Protein AF-A0A2E8IWL0-F1 (afdb_monomer)

Foldseek 3Di:
DDDPVDDPDDDDDDDQDADDDPDPVLRVQLVVCSVVVDDNVSSVVSSLAVCCVVPVVVDHPPAFDWDWDDPDPPDDTDTDGRHDDDDPPDDPVVVVVVVD

Structure (mmCIF, N/CA/C/O backbone):
data_AF-A0A2E8IWL0-F1
#
_entry.id   AF-A0A2E8IWL0-F1
#
loop_
_atom_site.group_PDB
_atom_site.id
_atom_site.type_symbol
_atom_site.label_atom_id
_atom_site.label_alt_id
_atom_site.label_comp_id
_atom_site.label_asym_id
_atom_site.label_entity_id
_atom_site.label_seq_id
_atom_site.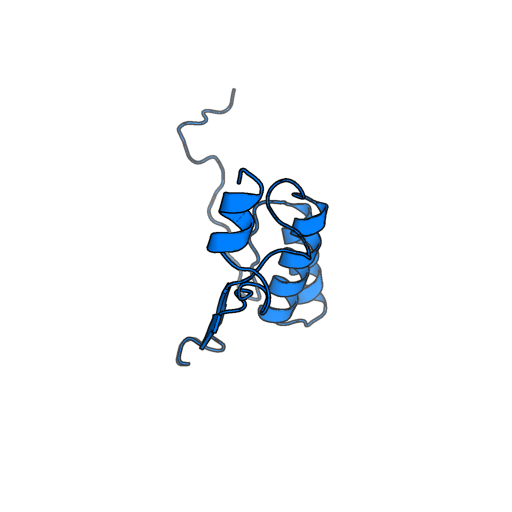pdbx_PDB_ins_code
_atom_site.Cartn_x
_atom_site.Cartn_y
_atom_site.Cartn_z
_atom_site.occupancy
_atom_site.B_iso_or_equiv
_atom_site.auth_seq_id
_atom_site.auth_comp_id
_atom_site.auth_asym_id
_atom_site.auth_atom_id
_atom_site.pdbx_PDB_model_num
ATOM 1 N N . MET A 1 1 ? -25.969 23.060 -5.152 1.00 76.19 1 MET A N 1
ATOM 2 C CA . MET A 1 1 ? -24.736 22.507 -5.761 1.00 76.19 1 MET A CA 1
ATOM 3 C C . MET A 1 1 ? -23.638 22.568 -4.705 1.00 76.19 1 MET A C 1
ATOM 5 O O . MET A 1 1 ? -23.689 23.483 -3.894 1.00 76.19 1 MET A O 1
ATOM 9 N N . ARG A 1 2 ? -22.727 21.591 -4.631 1.00 84.69 2 ARG A N 1
ATOM 10 C CA . ARG A 1 2 ? -21.632 21.613 -3.645 1.00 84.69 2 ARG A CA 1
ATOM 11 C C . ARG A 1 2 ? -20.617 22.697 -4.019 1.00 84.69 2 ARG A C 1
ATOM 13 O O . ARG A 1 2 ? -20.234 22.769 -5.180 1.00 84.69 2 ARG A O 1
ATOM 20 N N . ASP A 1 3 ? -20.179 23.479 -3.038 1.00 87.94 3 ASP A N 1
ATOM 21 C CA . ASP A 1 3 ? -19.039 24.386 -3.182 1.00 87.94 3 ASP A CA 1
ATOM 22 C C . ASP A 1 3 ? -17.730 23.584 -3.073 1.00 87.94 3 ASP A C 1
ATOM 24 O O . ASP A 1 3 ? -17.520 22.853 -2.100 1.00 87.94 3 ASP A O 1
ATOM 28 N N . PHE A 1 4 ? -16.881 23.665 -4.098 1.00 89.88 4 PHE A N 1
ATOM 29 C CA . PHE A 1 4 ? -15.597 22.960 -4.159 1.00 89.88 4 PHE A CA 1
ATOM 30 C C . PHE A 1 4 ? -14.436 23.764 -3.558 1.00 89.88 4 PHE A C 1
ATOM 32 O O . PHE A 1 4 ? -13.349 23.212 -3.401 1.00 89.88 4 PHE A O 1
ATOM 39 N N . HIS A 1 5 ? -14.656 25.027 -3.181 1.00 92.31 5 HIS A N 1
ATOM 40 C CA . HIS A 1 5 ? -13.663 25.858 -2.497 1.00 92.31 5 HIS A CA 1
ATOM 41 C C . HIS A 1 5 ? -13.648 25.642 -0.980 1.00 92.31 5 HIS A C 1
ATOM 43 O O . HIS A 1 5 ? -12.684 26.020 -0.316 1.00 92.31 5 HIS A O 1
ATOM 49 N N . LEU A 1 6 ? -14.688 25.010 -0.427 1.00 88.50 6 LEU A N 1
ATOM 50 C CA . LEU A 1 6 ? -14.781 24.676 0.991 1.00 88.50 6 LEU A CA 1
ATOM 51 C C . LEU A 1 6 ? -14.556 23.169 1.225 1.00 88.50 6 LEU A C 1
ATOM 53 O O . LEU A 1 6 ? -15.045 22.337 0.449 1.00 88.50 6 LEU A O 1
ATOM 57 N N . PRO A 1 7 ? -13.856 22.772 2.309 1.00 83.88 7 PRO A N 1
ATOM 58 C CA . PRO A 1 7 ? -13.742 21.369 2.693 1.00 83.88 7 PRO A CA 1
ATOM 59 C C . PRO A 1 7 ? -15.132 20.757 2.899 1.00 83.88 7 PRO A C 1
ATOM 61 O O . PRO A 1 7 ? -15.918 21.232 3.712 1.00 83.88 7 PRO A O 1
ATOM 64 N N . GLY A 1 8 ? -15.446 19.688 2.165 1.00 86.25 8 GLY A N 1
ATOM 65 C CA . GLY A 1 8 ? -16.782 19.074 2.206 1.00 86.25 8 GLY A CA 1
ATOM 66 C C . GLY A 1 8 ? -16.883 17.785 3.022 1.00 86.25 8 GLY A C 1
ATOM 67 O O . GLY A 1 8 ? -17.885 17.080 2.909 1.00 86.25 8 GLY A O 1
ATOM 68 N N . ARG A 1 9 ? -15.848 17.414 3.784 1.00 88.06 9 ARG A N 1
ATOM 69 C CA . ARG A 1 9 ? -15.838 16.226 4.652 1.00 88.06 9 ARG A CA 1
ATOM 70 C C . ARG A 1 9 ? -15.249 16.592 6.009 1.00 88.06 9 ARG A C 1
ATOM 72 O O . ARG A 1 9 ? -14.191 17.209 6.066 1.00 88.06 9 ARG A O 1
ATOM 79 N N . SER A 1 10 ? -15.935 16.202 7.078 1.00 93.19 10 SER A N 1
ATOM 80 C CA . SER A 1 10 ? -15.427 16.319 8.444 1.00 93.19 10 SER A CA 1
ATOM 81 C C . SER A 1 10 ? -14.219 15.408 8.657 1.00 93.19 10 SER A C 1
ATOM 83 O O . SER A 1 10 ? -14.116 14.352 8.027 1.00 93.19 10 SER A O 1
ATOM 85 N N . THR A 1 11 ? -13.334 15.792 9.577 1.00 94.50 11 THR A N 1
ATOM 86 C CA . THR A 1 11 ? -12.228 14.941 10.028 1.00 94.50 11 THR A CA 1
ATOM 87 C C . THR A 1 11 ? -12.764 13.621 10.576 1.00 94.50 11 THR A C 1
ATOM 89 O O . THR A 1 11 ? -13.689 13.607 11.389 1.00 94.50 11 THR A O 1
ATOM 92 N N . VAL A 1 12 ? -12.173 12.511 10.138 1.00 95.62 12 VAL A N 1
ATOM 93 C CA . VAL A 1 12 ? -12.498 11.172 10.640 1.00 95.62 12 VAL A CA 1
ATOM 94 C C . VAL A 1 12 ? -11.646 10.890 11.877 1.00 95.62 12 VAL A C 1
ATOM 96 O O . VAL A 1 12 ? -10.447 11.151 11.867 1.00 95.62 12 VAL A O 1
ATOM 99 N N . LEU A 1 13 ? -12.255 10.349 12.933 1.00 97.00 13 LEU A N 1
ATOM 100 C CA . LEU A 1 13 ? -11.581 9.945 14.170 1.00 97.00 13 LEU A CA 1
ATOM 101 C C . LEU A 1 13 ? -11.715 8.430 14.355 1.00 97.00 13 LEU A C 1
ATOM 103 O O . LEU A 1 13 ? -12.776 7.870 14.081 1.00 97.00 13 LEU A O 1
ATOM 107 N N . ALA A 1 14 ? -10.655 7.769 14.825 1.00 96.69 14 ALA A N 1
ATO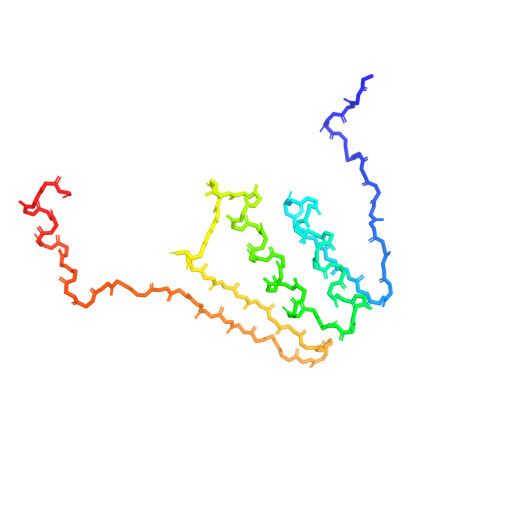M 108 C CA . ALA A 1 14 ? -10.650 6.331 15.091 1.00 96.69 14 ALA A CA 1
ATOM 109 C C . ALA A 1 14 ? -9.719 5.988 16.264 1.00 96.69 14 ALA A C 1
ATOM 111 O O . ALA A 1 14 ? -8.667 6.603 16.412 1.00 96.69 14 ALA A O 1
ATOM 112 N N . SER A 1 15 ? -10.096 4.996 17.079 1.00 95.56 15 SER A N 1
ATOM 113 C CA . SER A 1 15 ? -9.308 4.541 18.238 1.00 95.56 15 SER A CA 1
ATOM 114 C C . SER A 1 15 ? -8.434 3.318 17.950 1.00 95.56 15 SER A C 1
ATOM 116 O O . SER A 1 15 ? -7.392 3.153 18.571 1.00 95.56 15 SER A O 1
ATOM 118 N N . ASN A 1 16 ? -8.864 2.452 17.025 1.00 94.44 16 ASN A N 1
ATOM 119 C CA . ASN A 1 16 ? -8.270 1.120 16.840 1.00 94.44 16 ASN A CA 1
ATOM 120 C C . ASN A 1 16 ? -7.479 0.986 15.532 1.00 94.44 16 ASN A C 1
ATOM 122 O O . ASN A 1 16 ? -6.722 0.038 15.362 1.00 94.44 16 ASN A O 1
ATOM 126 N N . GLY A 1 17 ? -7.671 1.910 14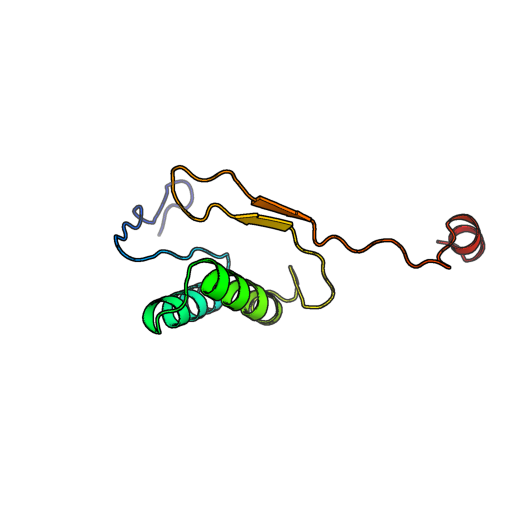.592 1.00 95.75 17 GLY A N 1
ATOM 127 C CA . GLY A 1 17 ? -7.005 1.875 13.298 1.00 95.75 17 GLY A CA 1
ATOM 128 C C . GLY A 1 17 ? -7.650 2.821 12.295 1.00 95.75 17 GLY A C 1
ATOM 129 O O . GLY A 1 17 ? -8.854 3.073 12.340 1.00 95.75 17 GLY A O 1
ATOM 130 N N . MET A 1 18 ? -6.835 3.347 11.387 1.00 97.94 1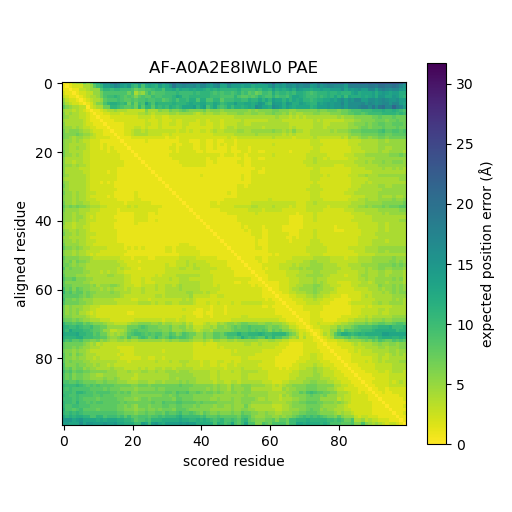8 MET A N 1
ATOM 131 C CA . MET A 1 18 ? -7.252 4.232 10.306 1.00 97.94 18 MET A CA 1
ATOM 132 C C . MET A 1 18 ? -6.416 3.920 9.067 1.00 97.94 18 MET A C 1
ATOM 134 O O . MET A 1 18 ? -5.212 3.693 9.170 1.00 97.94 18 MET A O 1
ATOM 138 N N . CYS A 1 19 ? -7.047 3.948 7.897 1.00 98.25 19 CYS A N 1
ATOM 139 C CA . CYS A 1 19 ? -6.359 3.932 6.612 1.00 98.25 19 CYS A CA 1
ATOM 140 C C . CYS A 1 19 ? -6.883 5.084 5.759 1.00 98.25 19 CYS A C 1
ATOM 142 O O . CYS A 1 19 ? -8.076 5.389 5.793 1.00 98.25 19 CYS A O 1
ATOM 144 N N . ALA A 1 20 ? -5.999 5.693 4.979 1.00 98.12 20 ALA A N 1
ATOM 145 C CA . ALA A 1 20 ? -6.343 6.715 4.005 1.00 98.12 20 ALA A CA 1
ATOM 146 C C . ALA A 1 20 ? -5.516 6.481 2.740 1.00 98.12 20 ALA A C 1
ATOM 148 O O . ALA A 1 20 ? -4.293 6.378 2.808 1.00 98.12 20 ALA A O 1
ATOM 149 N N . THR A 1 21 ? -6.189 6.377 1.597 1.00 98.19 21 THR A N 1
ATOM 150 C CA . THR A 1 21 ? -5.567 6.270 0.269 1.00 98.19 21 THR A CA 1
ATOM 151 C C . THR A 1 21 ? -6.355 7.125 -0.728 1.00 98.19 21 THR A C 1
ATOM 153 O O . THR A 1 21 ? -7.427 7.636 -0.395 1.00 98.19 21 THR A O 1
ATOM 156 N N . SER A 1 22 ? -5.842 7.282 -1.947 1.00 97.19 22 SER A N 1
ATOM 157 C CA . SER A 1 22 ? -6.507 7.993 -3.049 1.00 97.19 22 SER A CA 1
ATOM 158 C C . SER A 1 22 ? -7.764 7.282 -3.565 1.00 97.19 22 SER A C 1
ATOM 160 O O . SER A 1 22 ? -8.694 7.952 -4.016 1.00 97.19 22 SER A O 1
ATOM 162 N N . HIS A 1 23 ? -7.853 5.955 -3.401 1.00 98.12 23 HIS A N 1
ATOM 163 C CA . HIS A 1 23 ? -8.973 5.162 -3.899 1.00 98.12 23 HIS A CA 1
ATOM 164 C C . HIS A 1 23 ? -9.823 4.544 -2.768 1.00 98.12 23 HIS A C 1
ATOM 166 O O . HIS A 1 23 ? -9.297 3.825 -1.910 1.00 98.12 23 HIS A O 1
ATOM 172 N N . PRO A 1 24 ? -11.162 4.713 -2.769 1.00 97.75 24 PRO A N 1
ATOM 173 C CA . PRO A 1 24 ? -12.028 4.135 -1.738 1.00 97.75 24 PRO A CA 1
ATOM 174 C C . PRO A 1 24 ? -11.896 2.612 -1.600 1.00 97.75 24 PRO A C 1
ATOM 176 O O . PRO A 1 24 ? -11.808 2.121 -0.480 1.00 97.75 24 PRO A O 1
ATOM 179 N N . LEU A 1 25 ? -11.797 1.867 -2.711 1.00 98.25 25 LEU A N 1
ATOM 180 C CA . LEU A 1 25 ? -11.653 0.400 -2.667 1.00 98.25 25 LEU A CA 1
ATOM 181 C C . LEU A 1 25 ? -10.351 -0.055 -1.987 1.00 98.25 25 LEU A C 1
ATOM 183 O O . LEU A 1 25 ? -10.376 -1.005 -1.207 1.00 98.25 25 LEU A O 1
ATOM 187 N N . ALA A 1 26 ? -9.234 0.638 -2.234 1.00 98.56 26 ALA A N 1
ATOM 188 C CA . ALA A 1 26 ? -7.962 0.335 -1.580 1.00 98.56 26 ALA A CA 1
ATOM 189 C C . ALA A 1 26 ? -8.034 0.632 -0.074 1.00 98.56 26 ALA A C 1
ATOM 191 O O . ALA A 1 26 ? -7.609 -0.183 0.744 1.00 98.56 26 ALA A O 1
ATOM 192 N N . THR A 1 27 ? -8.657 1.757 0.297 1.00 98.50 27 THR A N 1
ATOM 193 C CA . THR A 1 27 ? -8.904 2.115 1.703 1.00 98.50 27 THR A CA 1
ATOM 194 C C . THR A 1 27 ? -9.774 1.072 2.409 1.00 98.50 27 THR A C 1
ATOM 196 O O . THR A 1 27 ? -9.445 0.647 3.515 1.00 98.50 27 THR A O 1
ATOM 199 N N . THR A 1 28 ? -10.864 0.622 1.780 1.00 98.31 28 THR A N 1
ATOM 200 C CA . THR A 1 28 ? -11.756 -0.399 2.348 1.00 98.31 28 THR A CA 1
ATOM 201 C C . THR A 1 28 ? -11.040 -1.735 2.534 1.00 98.31 28 THR A C 1
ATOM 203 O O . THR A 1 28 ? -11.130 -2.311 3.614 1.00 98.31 28 THR A O 1
ATOM 206 N N . ALA A 1 29 ? -10.270 -2.192 1.542 1.00 98.62 29 ALA A N 1
ATOM 207 C CA . ALA A 1 29 ? -9.501 -3.433 1.650 1.00 98.62 29 ALA A CA 1
ATOM 208 C C . ALA A 1 29 ? -8.459 -3.378 2.783 1.00 98.62 29 ALA A C 1
ATOM 210 O O . ALA A 1 29 ? -8.333 -4.327 3.557 1.00 98.62 29 ALA A O 1
ATOM 211 N N . ALA A 1 30 ? -7.755 -2.250 2.928 1.00 98.69 30 ALA A N 1
ATOM 212 C CA . ALA A 1 30 ? -6.804 -2.033 4.016 1.00 98.69 30 ALA A CA 1
ATOM 213 C C . ALA A 1 30 ? -7.488 -2.065 5.399 1.00 98.69 30 ALA A C 1
ATOM 215 O O . ALA A 1 30 ? -7.004 -2.725 6.320 1.00 98.69 30 ALA A O 1
ATOM 216 N N . ILE A 1 31 ? -8.657 -1.426 5.532 1.00 98.56 31 ILE A N 1
ATOM 217 C CA . ILE A 1 31 ? -9.467 -1.472 6.761 1.00 98.56 31 ILE A CA 1
ATOM 218 C C . ILE A 1 31 ? -9.934 -2.901 7.067 1.00 98.56 31 ILE A C 1
ATOM 220 O O . ILE A 1 31 ? -9.940 -3.305 8.230 1.00 98.56 31 ILE A O 1
ATOM 224 N N . ASP A 1 32 ? -10.316 -3.683 6.060 1.00 98.56 32 ASP A N 1
ATOM 225 C CA . ASP A 1 32 ? -10.746 -5.068 6.267 1.00 98.56 32 ASP A CA 1
ATOM 226 C C . ASP A 1 32 ? -9.607 -5.966 6.763 1.00 98.56 32 ASP A C 1
ATOM 228 O O . ASP A 1 32 ? -9.854 -6.883 7.547 1.00 98.56 32 ASP A O 1
ATOM 232 N N . VAL A 1 33 ? -8.360 -5.682 6.381 1.00 98.69 33 VAL A N 1
ATOM 233 C CA . VAL A 1 33 ? -7.177 -6.354 6.942 1.00 98.69 33 VAL A CA 1
ATOM 234 C C . VAL A 1 33 ? -6.953 -5.970 8.402 1.00 98.69 33 VAL A C 1
ATOM 236 O O . VAL A 1 33 ? -6.747 -6.864 9.223 1.00 98.69 33 VAL A O 1
ATOM 239 N N . LEU A 1 34 ? -7.099 -4.690 8.765 1.00 98.50 34 LEU A N 1
ATOM 240 C CA . LEU A 1 34 ? -7.058 -4.272 10.175 1.00 98.50 34 LEU A CA 1
ATOM 241 C C . LEU A 1 34 ? -8.135 -4.984 11.007 1.00 98.50 34 LEU A C 1
ATOM 243 O O . LEU A 1 34 ? -7.851 -5.513 12.079 1.00 98.50 34 LEU A O 1
ATOM 247 N N . LYS A 1 35 ? -9.371 -5.068 10.496 1.00 98.31 35 LYS A N 1
ATOM 248 C CA . LYS A 1 35 ? -10.476 -5.776 11.172 1.00 98.31 35 LYS A CA 1
ATOM 249 C C . LYS A 1 35 ? -10.203 -7.268 11.373 1.00 98.31 35 LYS A C 1
ATOM 251 O O . LYS A 1 35 ? -10.718 -7.848 12.322 1.00 98.31 35 LYS A O 1
ATOM 256 N N . LYS A 1 36 ? -9.410 -7.887 10.495 1.00 98.38 36 LYS A N 1
ATOM 257 C CA . LYS A 1 36 ? -8.995 -9.298 10.584 1.00 98.38 36 LYS A CA 1
ATOM 258 C C . LYS A 1 36 ? -7.784 -9.516 11.503 1.00 98.38 36 LYS A C 1
ATOM 260 O O . LYS A 1 36 ? -7.266 -10.626 11.555 1.00 98.38 36 LYS A O 1
ATOM 265 N N . GLY A 1 37 ? -7.351 -8.484 12.229 1.00 97.88 37 GLY A N 1
ATOM 266 C CA . GLY A 1 37 ? -6.231 -8.551 13.169 1.00 97.88 37 GLY A CA 1
ATOM 267 C C . GLY A 1 37 ? -4.868 -8.231 12.554 1.00 97.88 37 GLY A C 1
ATOM 268 O O . GLY A 1 37 ? -3.855 -8.412 13.225 1.00 97.88 37 GLY A O 1
ATOM 269 N N . GLY A 1 38 ? -4.825 -7.759 11.304 1.00 98.25 38 GLY A N 1
ATOM 270 C CA . GLY A 1 38 ? -3.605 -7.224 10.704 1.00 98.25 38 GLY A CA 1
ATOM 271 C C . GLY A 1 38 ? -3.176 -5.910 11.361 1.00 98.25 38 GLY A C 1
ATOM 272 O O . GLY A 1 38 ? -3.988 -5.178 11.928 1.00 98.25 38 GLY A O 1
ATOM 273 N N . ASN A 1 39 ? -1.888 -5.594 11.271 1.00 97.31 39 ASN A N 1
ATOM 274 C CA . ASN A 1 39 ? -1.331 -4.335 11.759 1.00 97.31 39 ASN A CA 1
ATOM 275 C C . ASN A 1 39 ? -1.328 -3.245 10.662 1.00 97.31 39 ASN A C 1
ATOM 277 O O . ASN A 1 39 ? -1.741 -3.464 9.521 1.00 97.31 39 ASN A O 1
ATOM 281 N N . ALA A 1 40 ? -0.838 -2.049 11.002 1.00 97.44 40 ALA A N 1
ATOM 282 C CA . ALA A 1 40 ? -0.774 -0.917 10.074 1.00 97.44 40 ALA A CA 1
ATOM 283 C C . ALA A 1 40 ? 0.069 -1.189 8.810 1.00 97.44 40 ALA A C 1
ATOM 285 O O . ALA A 1 40 ? -0.251 -0.672 7.742 1.00 97.4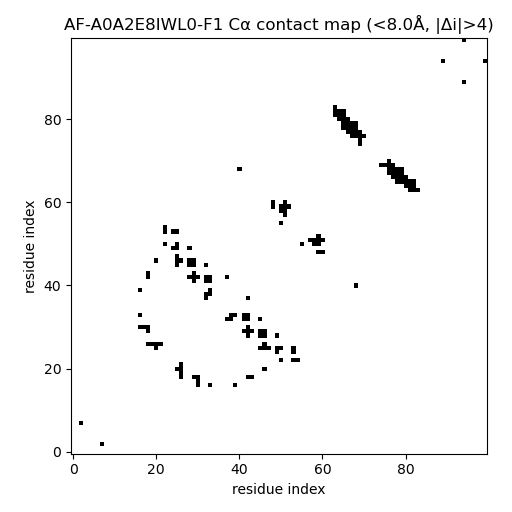4 40 ALA A O 1
ATOM 286 N N . VAL A 1 41 ? 1.119 -2.010 8.909 1.00 97.62 41 VAL A N 1
ATOM 287 C CA . VAL A 1 41 ? 1.959 -2.404 7.768 1.00 97.62 41 VAL A CA 1
ATOM 288 C C . VAL A 1 41 ? 1.209 -3.379 6.859 1.00 97.62 41 VAL A C 1
ATOM 290 O O . VAL A 1 41 ? 1.214 -3.181 5.646 1.00 97.62 41 VAL A O 1
ATOM 293 N N . ASP A 1 42 ? 0.499 -4.366 7.416 1.00 98.44 42 ASP A N 1
ATOM 294 C CA . ASP A 1 42 ? -0.326 -5.302 6.630 1.00 98.44 42 ASP A CA 1
ATOM 295 C C . ASP A 1 42 ? -1.405 -4.551 5.830 1.00 98.44 42 ASP A C 1
ATOM 297 O O . ASP A 1 42 ? -1.631 -4.806 4.641 1.00 98.44 42 ASP A O 1
ATOM 301 N N . ALA A 1 43 ? -2.041 -3.569 6.473 1.00 98.62 43 ALA A N 1
ATOM 302 C CA 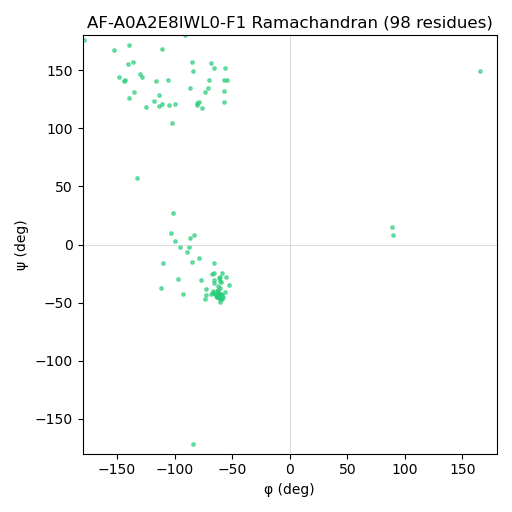. ALA A 1 43 ? -3.023 -2.694 5.846 1.00 98.62 43 ALA A CA 1
ATOM 303 C C . ALA A 1 43 ? -2.401 -1.815 4.748 1.00 98.62 43 ALA A C 1
ATOM 305 O O . ALA A 1 43 ? -2.973 -1.691 3.664 1.00 98.62 43 ALA A O 1
ATOM 306 N N . ALA A 1 44 ? -1.214 -1.248 4.991 1.00 98.25 44 ALA A N 1
ATOM 307 C CA . ALA A 1 44 ? -0.498 -0.434 4.010 1.00 98.25 44 ALA A CA 1
ATOM 308 C C . ALA A 1 44 ? -0.105 -1.240 2.760 1.00 98.25 44 ALA A C 1
ATOM 310 O O . ALA A 1 44 ? -0.345 -0.779 1.645 1.00 98.25 44 ALA A O 1
ATOM 311 N N . VAL A 1 45 ? 0.428 -2.456 2.928 1.00 97.75 45 VAL A N 1
ATOM 312 C CA . VAL A 1 45 ? 0.772 -3.358 1.810 1.00 97.75 45 VAL A CA 1
ATOM 313 C C . VAL A 1 45 ? -0.475 -3.732 1.009 1.00 97.75 45 VAL A C 1
ATOM 315 O O . VAL A 1 45 ? -0.463 -3.673 -0.219 1.00 97.75 45 VAL A O 1
ATOM 318 N N . THR A 1 46 ? -1.578 -4.049 1.692 1.00 98.44 46 THR A N 1
ATOM 319 C CA . THR A 1 46 ? -2.864 -4.358 1.046 1.00 98.44 46 THR A CA 1
ATOM 320 C C . THR A 1 46 ? -3.376 -3.182 0.218 1.00 98.44 46 THR A C 1
ATOM 322 O O . THR A 1 46 ? -3.764 -3.360 -0.937 1.00 98.44 46 THR A O 1
ATOM 325 N N . GLY A 1 47 ? -3.344 -1.974 0.788 1.00 98.19 47 GLY A N 1
ATOM 326 C CA . GLY A 1 47 ? -3.728 -0.749 0.094 1.00 98.19 47 GLY A CA 1
ATOM 327 C C . GLY A 1 47 ? -2.854 -0.490 -1.132 1.00 98.19 47 GLY A C 1
ATOM 328 O O . GLY A 1 47 ? -3.388 -0.297 -2.219 1.00 98.19 47 GLY A O 1
ATOM 329 N N . ALA A 1 48 ? -1.528 -0.554 -0.988 1.00 97.50 48 ALA A N 1
ATOM 330 C CA . ALA A 1 48 ? -0.582 -0.329 -2.083 1.00 97.50 48 ALA A CA 1
ATOM 331 C C . ALA A 1 48 ? -0.791 -1.306 -3.252 1.00 97.50 48 ALA A C 1
ATOM 333 O O . ALA A 1 48 ? -0.818 -0.889 -4.410 1.00 97.50 48 ALA A O 1
ATOM 334 N N . LEU A 1 49 ? -1.012 -2.591 -2.958 1.00 96.81 49 LEU A N 1
ATOM 335 C CA . LEU A 1 49 ? -1.317 -3.591 -3.983 1.00 96.81 49 LEU A CA 1
ATOM 336 C C . LEU A 1 49 ? -2.640 -3.297 -4.698 1.00 96.81 49 LEU A C 1
ATOM 338 O O . LEU A 1 49 ? -2.692 -3.354 -5.927 1.00 96.81 49 LEU A O 1
ATOM 342 N N . LEU A 1 50 ? -3.699 -2.944 -3.958 1.00 98.00 50 LEU A N 1
ATOM 343 C CA . LEU A 1 50 ? -4.979 -2.592 -4.577 1.00 98.00 50 LEU A CA 1
ATOM 344 C C . LEU A 1 50 ? -4.894 -1.310 -5.406 1.00 98.00 50 LEU A C 1
ATOM 346 O O . LEU A 1 50 ? -5.584 -1.215 -6.419 1.00 98.00 50 LEU A O 1
ATOM 350 N N . LEU A 1 51 ? -4.067 -0.338 -5.016 1.00 98.31 51 LEU A N 1
ATOM 351 C CA . LEU A 1 51 ? -3.863 0.886 -5.794 1.00 98.31 51 LEU A CA 1
ATOM 352 C C . LEU A 1 51 ? -3.262 0.589 -7.170 1.00 98.31 51 LEU A C 1
ATOM 354 O O . LEU A 1 51 ? -3.693 1.199 -8.141 1.00 98.31 51 LEU A O 1
ATOM 358 N N . GLY A 1 52 ? -2.374 -0.402 -7.291 1.00 96.50 52 GLY A N 1
ATOM 359 C CA . GLY A 1 52 ? -1.870 -0.844 -8.598 1.00 96.50 52 GLY A CA 1
ATOM 360 C C . GLY A 1 52 ? -2.966 -1.334 -9.555 1.00 96.50 52 GLY A C 1
ATOM 361 O O . GLY A 1 52 ? -2.796 -1.270 -10.769 1.00 96.50 52 GLY A O 1
ATOM 362 N N . LEU A 1 53 ? -4.104 -1.793 -9.019 1.00 95.50 53 LEU A N 1
ATOM 363 C CA . LEU A 1 53 ? -5.281 -2.183 -9.799 1.00 95.50 53 LEU A CA 1
ATOM 364 C C . LEU A 1 53 ? -6.286 -1.035 -9.970 1.00 95.50 53 LEU A C 1
ATOM 366 O O . LEU A 1 53 ? -6.858 -0.875 -11.044 1.00 95.50 53 LEU A O 1
ATOM 370 N N . CYS A 1 54 ? -6.544 -0.272 -8.909 1.00 97.25 54 CYS A N 1
ATOM 371 C CA . CYS A 1 54 ? -7.562 0.780 -8.903 1.00 97.25 54 CYS A CA 1
ATOM 372 C C . CYS A 1 54 ? -7.097 2.047 -9.634 1.00 97.25 54 CYS A C 1
ATOM 374 O O . CYS A 1 54 ? -7.907 2.771 -10.205 1.00 97.25 54 CYS A O 1
ATOM 376 N N . GLU A 1 55 ? -5.794 2.315 -9.612 1.00 96.94 55 GLU A N 1
ATOM 377 C CA 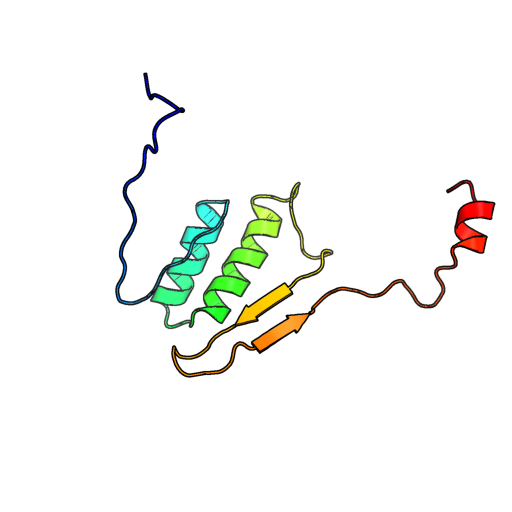. GLU A 1 55 ? -5.163 3.515 -10.158 1.00 96.94 55 GLU A CA 1
ATOM 378 C C . GLU A 1 55 ? -3.934 3.147 -11.014 1.00 96.94 55 GLU A C 1
ATOM 380 O O . GLU A 1 55 ? -2.832 3.645 -10.776 1.00 96.94 55 GLU A O 1
ATOM 385 N N . PRO A 1 56 ? -4.092 2.304 -12.056 1.00 96.06 56 PRO A N 1
ATOM 386 C CA . PRO A 1 56 ? -2.963 1.776 -12.834 1.00 96.06 56 PRO A CA 1
ATOM 387 C C . PRO A 1 56 ? -2.215 2.857 -13.630 1.00 96.06 56 PRO A C 1
ATOM 389 O O . PRO A 1 56 ? -1.102 2.643 -14.098 1.00 96.06 56 PRO A O 1
ATOM 392 N N . HIS A 1 57 ? -2.830 4.029 -13.798 1.00 96.00 57 HIS A N 1
ATOM 393 C CA . HIS A 1 57 ? -2.222 5.203 -14.421 1.00 96.00 57 HIS A CA 1
ATOM 394 C C . HIS A 1 57 ? -1.286 5.971 -13.469 1.00 96.00 57 HIS A C 1
ATOM 396 O O . HIS A 1 57 ? -0.559 6.849 -13.925 1.00 96.00 57 HIS A O 1
ATOM 402 N N . MET A 1 58 ? -1.311 5.656 -12.169 1.00 96.56 58 MET A N 1
ATOM 403 C CA . MET A 1 58 ? -0.513 6.309 -11.124 1.00 96.56 58 MET A CA 1
ATOM 404 C C . MET A 1 58 ? 0.554 5.383 -10.537 1.00 96.56 58 MET A C 1
ATOM 406 O O . MET A 1 58 ? 1.641 5.842 -10.196 1.00 96.56 58 MET A O 1
ATOM 410 N N . THR A 1 59 ? 0.247 4.093 -10.368 1.00 96.50 59 THR A N 1
ATOM 411 C CA . THR A 1 59 ? 1.132 3.131 -9.694 1.00 96.50 59 THR A CA 1
ATOM 412 C C . THR A 1 59 ? 0.913 1.699 -10.186 1.00 96.50 59 THR A C 1
ATOM 414 O O . THR A 1 59 ? -0.060 1.405 -10.875 1.00 96.50 59 THR A O 1
ATOM 417 N N . GLY A 1 60 ? 1.827 0.790 -9.841 1.00 95.56 60 GLY A N 1
ATOM 418 C CA . GLY A 1 60 ? 1.753 -0.616 -10.221 1.00 95.56 60 GLY A CA 1
ATOM 419 C C . GLY A 1 60 ? 2.908 -1.451 -9.670 1.00 95.56 60 GLY A C 1
ATOM 420 O O . GLY A 1 60 ? 3.849 -0.932 -9.076 1.00 95.56 60 GLY A O 1
ATOM 421 N N . LEU A 1 61 ? 2.849 -2.765 -9.910 1.00 93.81 61 LEU A N 1
ATOM 422 C CA . LEU A 1 61 ? 3.825 -3.740 -9.395 1.00 93.81 61 LEU A CA 1
ATOM 423 C C . LEU A 1 61 ? 5.268 -3.493 -9.858 1.00 93.81 61 LEU A C 1
ATOM 425 O O . LEU A 1 61 ? 6.200 -3.891 -9.171 1.00 93.81 61 LEU A O 1
ATOM 429 N N . GLY A 1 62 ? 5.448 -2.880 -11.031 1.00 94.31 62 GLY A N 1
ATOM 430 C CA . GLY A 1 62 ? 6.765 -2.572 -11.595 1.00 94.31 62 GLY A CA 1
ATOM 431 C C . GLY A 1 62 ? 7.361 -1.243 -11.129 1.00 94.31 62 GLY A C 1
ATOM 432 O O . GLY A 1 62 ? 8.371 -0.826 -11.688 1.00 94.31 62 GLY A O 1
ATOM 433 N N . GLY A 1 63 ? 6.711 -0.551 -10.190 1.00 94.81 63 GLY A N 1
ATOM 434 C CA . GLY A 1 63 ? 7.233 0.672 -9.594 1.00 94.81 63 GLY A CA 1
ATOM 435 C C . GLY A 1 63 ? 8.203 0.414 -8.441 1.00 94.81 63 GLY A C 1
ATOM 436 O O . GLY A 1 63 ? 8.567 -0.718 -8.125 1.00 94.81 63 GLY A O 1
ATOM 437 N N . ASP A 1 64 ? 8.547 1.506 -7.772 1.00 96.94 64 ASP A N 1
ATOM 438 C CA . ASP A 1 64 ? 9.406 1.544 -6.594 1.00 96.94 64 ASP A CA 1
ATOM 439 C C . ASP A 1 64 ? 8.568 1.923 -5.365 1.00 96.94 64 ASP A C 1
ATOM 441 O O . ASP A 1 64 ? 7.437 2.401 -5.494 1.00 96.94 64 ASP A O 1
ATOM 445 N N . MET A 1 65 ? 9.121 1.786 -4.156 1.00 96.00 65 MET A N 1
ATOM 446 C CA . MET A 1 65 ? 8.436 2.278 -2.960 1.00 96.00 65 MET A CA 1
ATOM 447 C C . MET A 1 65 ? 9.362 2.920 -1.933 1.00 96.00 65 MET A C 1
ATOM 449 O O . MET A 1 65 ? 10.538 2.586 -1.810 1.00 96.00 65 MET A O 1
ATOM 453 N N . PHE A 1 66 ? 8.775 3.793 -1.127 1.00 97.94 66 PHE A N 1
ATOM 454 C CA . PHE A 1 66 ? 9.375 4.335 0.082 1.00 97.94 66 PHE A CA 1
ATOM 455 C C . PHE A 1 66 ? 8.376 4.189 1.224 1.00 97.94 66 PHE A C 1
ATOM 457 O O . PHE A 1 66 ? 7.168 4.288 1.007 1.00 97.94 66 PHE A O 1
ATOM 464 N N . ALA A 1 67 ? 8.866 3.962 2.438 1.00 98.06 67 ALA A N 1
ATOM 465 C CA . ALA A 1 67 ? 8.015 3.929 3.621 1.00 98.06 67 ALA A CA 1
ATOM 466 C C . ALA A 1 67 ? 8.717 4.533 4.833 1.00 98.06 67 ALA A C 1
ATOM 468 O O . ALA A 1 67 ? 9.906 4.314 5.056 1.00 98.06 67 ALA A O 1
ATOM 469 N N . LEU A 1 68 ? 7.943 5.261 5.633 1.00 97.88 68 LEU A N 1
ATOM 470 C CA . LEU A 1 68 ? 8.308 5.669 6.981 1.00 97.88 68 LEU A CA 1
ATOM 471 C C . LEU A 1 68 ? 7.409 4.903 7.942 1.00 97.88 68 LEU A C 1
ATOM 473 O O . LEU A 1 68 ? 6.185 4.978 7.846 1.00 97.88 68 LEU A O 1
ATOM 477 N N . ILE A 1 69 ? 8.017 4.129 8.832 1.00 97.62 69 ILE A N 1
ATOM 478 C CA . ILE A 1 69 ? 7.307 3.203 9.706 1.00 97.62 69 ILE A CA 1
ATOM 479 C C . ILE A 1 69 ? 7.695 3.524 11.139 1.00 97.62 69 ILE A C 1
ATOM 481 O O . ILE A 1 69 ? 8.854 3.392 11.525 1.00 97.62 69 ILE A O 1
ATOM 485 N N . GLN A 1 70 ? 6.708 3.900 11.942 1.00 96.56 70 GLN A N 1
ATOM 486 C CA . GLN A 1 70 ? 6.859 4.049 13.379 1.00 96.56 70 GLN A CA 1
ATOM 487 C C . GLN A 1 70 ? 6.000 2.981 14.052 1.00 96.56 70 GLN A C 1
ATOM 489 O O . GLN A 1 70 ? 4.792 2.935 13.835 1.00 96.56 70 GLN A O 1
ATOM 494 N N . LYS A 1 71 ? 6.619 2.085 14.828 1.00 92.31 71 LYS A N 1
ATOM 495 C CA . LYS A 1 71 ? 5.882 0.983 15.463 1.00 92.31 71 LYS A CA 1
ATOM 496 C C . LYS A 1 71 ? 5.043 1.493 16.630 1.00 92.31 71 LYS A C 1
ATOM 498 O O . LYS A 1 71 ? 3.864 1.172 16.715 1.00 92.31 71 LYS A O 1
ATOM 503 N N . ASN A 1 72 ? 5.648 2.319 17.484 1.00 91.94 72 ASN A N 1
ATOM 504 C CA . ASN A 1 72 ? 5.021 2.885 18.675 1.00 91.94 72 ASN A CA 1
ATOM 505 C C . ASN A 1 72 ? 5.388 4.381 18.779 1.00 91.94 72 ASN A C 1
ATOM 507 O O . ASN A 1 72 ? 6.447 4.761 18.286 1.00 91.94 72 ASN A O 1
ATOM 511 N N . PRO A 1 73 ? 4.616 5.233 19.479 1.00 88.94 73 PRO A N 1
ATOM 512 C CA . PRO A 1 73 ? 4.889 6.679 19.555 1.00 88.94 73 PRO A CA 1
ATOM 513 C C . PRO A 1 73 ? 6.295 7.056 20.047 1.00 88.94 73 PRO A C 1
ATOM 515 O O . PRO A 1 73 ? 6.820 8.103 19.685 1.00 88.94 73 PRO A O 1
ATOM 518 N N . SER A 1 74 ? 6.905 6.201 20.870 1.00 91.00 74 SER A N 1
ATOM 519 C CA . SER A 1 74 ? 8.253 6.399 21.416 1.00 91.00 74 SER A CA 1
ATOM 520 C C . SER A 1 74 ? 9.356 5.702 20.615 1.00 91.00 74 SER A C 1
ATOM 522 O O . SER A 1 74 ? 10.515 5.788 21.004 1.00 91.00 74 SER A O 1
ATOM 524 N N . SER A 1 75 ? 9.023 4.962 19.552 1.00 93.50 75 SER A N 1
ATOM 525 C CA . SER A 1 75 ? 10.032 4.298 18.724 1.00 93.50 75 SER A CA 1
ATOM 526 C C . SER A 1 75 ? 10.596 5.252 17.684 1.00 93.50 75 SER A C 1
ATOM 528 O O . SER A 1 75 ? 9.858 6.080 17.141 1.00 93.50 75 SER A O 1
ATOM 530 N N . ASP A 1 76 ? 11.857 5.034 17.323 1.00 96.69 76 ASP A N 1
ATOM 531 C CA . ASP A 1 76 ? 12.458 5.658 16.151 1.00 96.69 76 ASP A CA 1
ATOM 532 C C . ASP A 1 76 ? 11.654 5.353 14.883 1.00 96.69 76 ASP A C 1
ATOM 534 O O . ASP A 1 76 ? 10.980 4.321 14.758 1.00 96.69 76 ASP A O 1
ATOM 538 N N . ILE A 1 77 ? 11.739 6.272 13.925 1.00 97.44 77 ILE A N 1
ATOM 539 C CA . ILE A 1 77 ? 11.149 6.098 12.603 1.00 97.44 77 ILE A CA 1
ATOM 540 C C . ILE A 1 77 ? 12.094 5.233 11.772 1.00 97.44 77 ILE A C 1
ATOM 542 O O . ILE A 1 77 ? 13.232 5.614 11.501 1.00 97.44 77 ILE A O 1
ATOM 546 N N . LEU A 1 78 ? 11.602 4.084 11.317 1.00 97.25 78 LEU A N 1
ATOM 547 C CA . LEU A 1 78 ? 12.279 3.279 10.311 1.00 97.25 78 LEU A CA 1
ATOM 548 C C . LEU A 1 78 ? 11.993 3.861 8.925 1.00 97.25 78 LEU A C 1
ATOM 550 O O . LEU A 1 78 ? 10.837 3.928 8.507 1.00 97.25 78 LEU A O 1
ATOM 554 N N . ALA A 1 79 ? 13.045 4.227 8.199 1.00 98.12 79 ALA A N 1
ATOM 555 C CA . ALA A 1 79 ? 12.951 4.625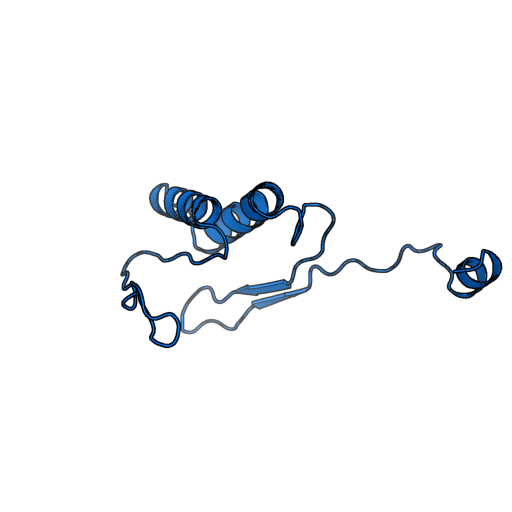 6.801 1.00 98.12 79 ALA A CA 1
ATOM 556 C C . ALA A 1 79 ? 13.348 3.461 5.885 1.00 98.12 79 ALA A C 1
ATOM 558 O O . ALA A 1 79 ? 14.471 2.961 5.948 1.00 98.12 79 ALA A O 1
ATOM 559 N N . LEU A 1 80 ? 12.427 3.044 5.018 1.00 97.88 80 LEU A N 1
ATOM 560 C CA . LEU A 1 80 ? 12.658 2.043 3.984 1.00 97.88 80 LEU A CA 1
ATOM 561 C C . LEU A 1 80 ? 12.774 2.733 2.625 1.00 97.88 80 LEU A C 1
ATOM 563 O O . LEU A 1 80 ? 11.828 3.373 2.163 1.00 97.88 80 LEU A O 1
ATOM 567 N N . ASN A 1 81 ? 13.925 2.556 1.977 1.00 98.19 81 ASN A N 1
ATOM 568 C CA . ASN A 1 81 ? 14.137 2.912 0.580 1.00 98.19 81 ASN A CA 1
ATOM 569 C C . ASN A 1 81 ? 14.081 1.634 -0.266 1.00 98.19 81 ASN A C 1
ATOM 571 O O . ASN A 1 81 ? 15.014 0.831 -0.244 1.00 98.19 81 ASN A O 1
ATOM 575 N N . GLY A 1 82 ? 12.973 1.450 -0.980 1.00 97.06 82 GLY A N 1
ATOM 576 C CA . GLY A 1 82 ? 12.748 0.367 -1.934 1.00 97.06 82 GLY A CA 1
ATOM 577 C C . GLY A 1 82 ? 12.921 0.810 -3.386 1.00 97.06 82 GLY A C 1
ATOM 578 O O . GLY A 1 82 ? 12.278 0.235 -4.259 1.00 97.06 82 GLY A O 1
ATOM 579 N N . SER A 1 83 ? 13.730 1.841 -3.654 1.00 97.94 83 SER A N 1
ATOM 580 C CA . SER A 1 83 ? 13.987 2.292 -5.020 1.00 97.94 83 SER A CA 1
ATOM 581 C C . SER A 1 83 ? 14.907 1.339 -5.778 1.00 97.94 83 SER A C 1
ATOM 583 O O . SER A 1 83 ? 15.968 0.925 -5.293 1.00 97.94 83 SER A O 1
ATOM 585 N N . GLY A 1 84 ? 14.485 0.993 -6.992 1.00 96.31 84 GLY A N 1
ATOM 586 C CA . GLY A 1 84 ? 15.238 0.181 -7.926 1.00 96.31 84 GLY A CA 1
ATOM 587 C C . GLY A 1 84 ? 16.446 0.940 -8.468 1.00 96.31 84 GLY A C 1
ATOM 588 O O . GLY A 1 84 ? 16.401 2.130 -8.766 1.00 96.31 84 GLY A O 1
ATOM 589 N N . ARG A 1 85 ? 17.564 0.232 -8.634 1.00 96.50 85 ARG A N 1
ATOM 590 C CA . ARG A 1 85 ? 18.741 0.787 -9.314 1.00 96.50 85 ARG A CA 1
ATOM 591 C C . ARG A 1 85 ? 18.631 0.610 -10.824 1.00 96.50 85 ARG A C 1
ATOM 593 O O . ARG A 1 85 ? 18.006 -0.337 -11.299 1.00 96.50 85 ARG A O 1
ATOM 600 N N . ALA A 1 86 ? 19.351 1.449 -11.566 1.00 96.12 86 ALA A N 1
ATOM 601 C CA . ALA A 1 86 ? 19.548 1.237 -12.994 1.00 96.12 86 ALA A CA 1
ATOM 602 C C . ALA A 1 86 ? 20.122 -0.174 -13.271 1.00 96.12 86 ALA A C 1
ATOM 604 O O . ALA A 1 86 ? 20.981 -0.648 -12.512 1.00 96.12 86 ALA A O 1
ATOM 605 N N . PRO A 1 87 ? 19.691 -0.855 -14.351 1.00 96.31 87 PRO A N 1
ATOM 606 C CA . PRO A 1 87 ? 20.230 -2.158 -14.720 1.00 96.31 87 PRO A CA 1
ATOM 607 C C . PRO A 1 87 ? 21.749 -2.111 -14.919 1.00 96.31 87 PRO A C 1
ATOM 609 O O . PRO A 1 87 ? 22.274 -1.174 -15.515 1.00 96.31 87 PRO A O 1
ATOM 612 N N . LYS A 1 88 ? 22.457 -3.165 -14.491 1.00 96.81 88 LYS A N 1
ATOM 613 C CA . LYS A 1 88 ? 23.934 -3.234 -14.510 1.00 96.81 88 LYS A CA 1
ATOM 614 C C . LYS A 1 88 ? 24.559 -2.932 -15.880 1.00 96.81 88 LYS A C 1
ATOM 616 O O . LYS A 1 88 ? 25.637 -2.354 -15.940 1.00 96.81 88 LYS A O 1
ATOM 621 N N . ASN A 1 89 ? 23.889 -3.329 -16.961 1.00 95.88 89 ASN A N 1
ATOM 622 C CA . ASN A 1 89 ? 24.378 -3.161 -18.331 1.00 95.88 89 ASN A CA 1
ATOM 623 C C . ASN A 1 89 ? 23.762 -1.945 -19.048 1.00 95.88 89 ASN A C 1
ATOM 625 O O . ASN A 1 89 ? 24.033 -1.738 -20.232 1.00 95.88 89 ASN A O 1
ATOM 629 N N . LEU A 1 90 ? 22.928 -1.144 -18.369 1.00 96.12 90 LEU A N 1
ATOM 630 C CA . LEU A 1 90 ? 22.358 0.066 -18.954 1.00 96.12 90 LEU A CA 1
ATOM 631 C C . LEU A 1 90 ? 23.428 1.162 -18.988 1.00 96.12 90 LEU A C 1
ATOM 633 O O . LEU A 1 90 ? 23.925 1.599 -17.953 1.00 96.12 90 LEU A O 1
ATOM 637 N N . SER A 1 91 ? 23.784 1.609 -20.191 1.00 96.31 91 SER A N 1
ATOM 638 C CA . SER A 1 91 ? 24.806 2.634 -20.410 1.00 96.31 91 SER A CA 1
ATOM 639 C C . SER A 1 91 ? 24.198 3.861 -21.072 1.00 96.31 91 SER A C 1
ATOM 641 O O . SER A 1 91 ? 23.657 3.776 -22.176 1.00 96.31 91 SER A O 1
ATOM 643 N N . ALA A 1 92 ? 24.362 5.020 -20.435 1.00 96.56 92 ALA A N 1
ATOM 644 C CA . ALA A 1 92 ? 23.907 6.296 -20.980 1.00 96.56 92 ALA A CA 1
ATOM 645 C C . ALA A 1 92 ? 24.578 6.628 -22.326 1.00 96.56 92 ALA A C 1
ATOM 647 O O . ALA A 1 92 ? 23.972 7.262 -23.185 1.00 96.56 92 ALA A O 1
ATOM 648 N N . THR A 1 93 ? 25.822 6.191 -22.541 1.00 97.12 93 THR A N 1
ATOM 649 C CA . THR A 1 93 ? 26.512 6.342 -23.831 1.00 97.12 93 THR A CA 1
ATOM 650 C C . THR A 1 93 ? 25.853 5.494 -24.918 1.00 97.12 93 THR A C 1
ATOM 652 O O . THR A 1 93 ? 25.710 5.955 -26.047 1.00 97.12 93 THR A O 1
ATOM 655 N N . ASN A 1 94 ? 25.431 4.269 -24.593 1.00 96.44 94 ASN A N 1
ATOM 656 C CA . ASN A 1 94 ? 24.787 3.380 -25.562 1.00 96.44 94 ASN A CA 1
ATOM 657 C C . ASN A 1 94 ? 23.365 3.841 -25.904 1.00 96.44 94 ASN A C 1
ATOM 659 O O . ASN A 1 94 ? 23.002 3.797 -27.073 1.00 96.44 94 ASN A O 1
ATOM 663 N N . LEU A 1 95 ? 22.603 4.337 -24.921 1.00 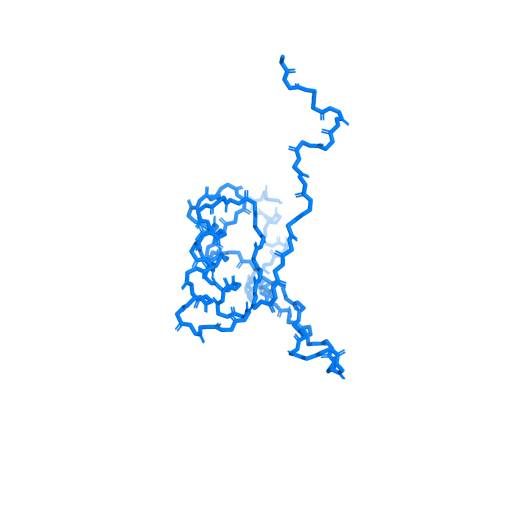97.06 95 LEU A N 1
ATOM 664 C CA . LEU A 1 95 ? 21.269 4.909 -25.151 1.00 97.06 95 LEU A CA 1
ATOM 665 C C . LEU A 1 95 ? 21.324 6.094 -26.125 1.00 97.06 95 LEU A C 1
ATOM 667 O O . LEU A 1 95 ? 20.609 6.095 -27.122 1.00 97.06 95 LEU A O 1
ATOM 671 N N . ARG A 1 96 ? 22.264 7.027 -25.920 1.00 97.31 96 ARG A N 1
ATOM 672 C CA . ARG A 1 96 ? 22.456 8.174 -26.827 1.00 97.31 96 ARG A CA 1
ATOM 673 C C . ARG A 1 96 ? 22.810 7.764 -28.251 1.00 97.31 96 ARG A C 1
ATOM 675 O O . ARG A 1 96 ? 22.336 8.362 -29.209 1.00 97.31 96 ARG A O 1
ATOM 682 N N . LYS A 1 97 ? 23.619 6.712 -28.413 1.00 97.31 97 LYS A N 1
ATOM 683 C CA . LYS A 1 97 ? 23.940 6.161 -29.742 1.00 97.31 97 LYS A CA 1
ATOM 684 C C . LYS A 1 97 ? 22.722 5.556 -30.450 1.00 97.31 97 LYS A C 1
ATOM 686 O O . LYS A 1 97 ? 22.739 5.470 -31.671 1.00 97.31 97 LYS A O 1
ATOM 691 N N . GLN A 1 98 ? 21.698 5.135 -29.707 1.00 96.00 98 GLN A N 1
ATOM 692 C CA . GLN A 1 98 ? 20.442 4.601 -30.247 1.00 96.00 98 GLN A CA 1
ATOM 693 C C . GLN A 1 98 ? 19.401 5.694 -30.542 1.00 96.00 98 GLN A C 1
ATOM 695 O O . GLN A 1 98 ? 18.334 5.376 -31.056 1.00 96.00 98 GLN A O 1
ATOM 700 N N . GLY A 1 99 ? 19.705 6.965 -30.251 1.00 94.06 99 GLY A N 1
ATOM 701 C CA . GLY A 1 99 ? 18.796 8.089 -30.485 1.00 94.06 99 GLY A CA 1
ATOM 702 C C . GLY A 1 99 ? 17.842 8.400 -29.328 1.00 94.06 99 GLY A C 1
ATOM 703 O O . GLY A 1 99 ? 16.881 9.135 -29.542 1.00 94.06 99 GLY A O 1
ATOM 704 N N . PHE A 1 100 ? 18.102 7.857 -28.132 1.00 84.38 100 PHE A N 1
ATOM 705 C CA . PHE A 1 100 ? 17.497 8.332 -26.881 1.00 84.38 100 PHE A CA 1
ATOM 706 C C . PHE A 1 100 ? 18.236 9.548 -26.311 1.00 84.38 100 PHE A C 1
ATOM 708 O O . PHE A 1 100 ? 19.463 9.675 -26.541 1.00 84.38 100 PHE A O 1
#

pLDDT: mean 95.72, std 3.84, range [76.19, 98.69]

Sequence (100 aa):
MRDFHLPGRSTVLASNGMCATSHPLATTAAIDVLKKGGNAVDAAVTGALLLGLCEPHMTGLGGDMFALIQKNPSSDILALNGSGRAPKNLSATNLRKQGF

Secondary structure (DSSP, 8-state):
---SSS--SPPP--SS-----SSHHHHHHHHHHHHTT--HHHHHHHHHHHHHHH-TTT--TTS-EEEEE-SSTTSPPEEEEEPPPPPTT--HHHHHHTT-

Mean predicted aligned error: 4.28 Å

Radius of gyration: 19.15 Å; Cα contacts (8 Å, |Δi|>4): 88; chains: 1; bounding box: 51×35×52 Å

Nearest PDB structures (foldseek):
  3a75-assembly2_C  TM=9.085E-01  e=1.838E-05  Bacillus subtilis
  5y9b-assembly1_A  TM=9.252E-01  e=3.321E-05  Bacillus licheniformis
  5xlu-assembly1_A  TM=9.232E-01  e=4.044E-05  Bacillus licheniformis
  2v36-assembly1_A  TM=9.109E-01  e=3.321E-05  Bacillus subtilis
  4ott-assembly1_A  TM=9.224E-01  e=6.406E-05  Bacillus licheniformis

Solvent-accessible surface area (backbone atoms only — not comparable to full-atom values): 6473 Å² total; per-residue (Å²): 132,88,67,84,90,50,90,86,70,80,89,85,84,71,91,89,68,84,69,85,61,96,45,71,69,22,26,50,53,14,44,52,36,39,75,72,71,42,52,74,64,57,16,48,53,46,22,55,58,39,34,28,70,78,38,58,92,79,41,43,92,90,63,65,48,73,47,80,45,59,88,46,98,88,47,72,73,46,76,46,82,51,66,78,74,81,59,93,85,70,45,75,70,60,43,45,76,72,74,95